Protein AF-A0A925H0W7-F1 (afdb_monomer_lite)

pLDDT: mean 87.26, std 15.03, range [43.72, 96.75]

Foldseek 3Di:
DDPVLVVLLVVLLVVLLVDDVVCSVVSLCVSCPPPVVSSVSNVVSNVVVVVVVVVVVVVVPD

Radius of gyration: 13.05 Å; chains: 1; bounding box: 32×21×36 Å

Structure (mmCIF, N/CA/C/O backbone):
data_AF-A0A925H0W7-F1
#
_entry.id   AF-A0A925H0W7-F1
#
loop_
_atom_site.group_PDB
_atom_site.id
_atom_site.type_symbol
_atom_site.label_atom_id
_atom_site.label_alt_id
_atom_site.label_comp_id
_atom_site.label_asym_id
_atom_site.label_entity_id
_atom_site.label_seq_id
_atom_site.pdbx_PDB_ins_code
_atom_site.Cartn_x
_atom_site.Cartn_y
_atom_site.Cartn_z
_atom_site.occupancy
_atom_site.B_iso_or_equiv
_atom_site.auth_seq_id
_atom_site.auth_comp_id
_atom_site.auth_asym_id
_atom_site.auth_atom_id
_atom_site.pdbx_PDB_model_num
ATOM 1 N N . MET A 1 1 ? -3.355 11.448 11.625 1.00 75.31 1 MET A N 1
ATOM 2 C CA . MET A 1 1 ? -2.701 10.124 11.543 1.00 75.31 1 MET A CA 1
ATOM 3 C C . MET A 1 1 ? -2.035 9.841 12.881 1.00 75.31 1 MET A C 1
ATOM 5 O O . MET A 1 1 ? -1.391 10.746 13.396 1.00 75.31 1 MET A O 1
ATOM 9 N N . THR A 1 2 ? -2.234 8.660 13.472 1.00 92.25 2 THR A N 1
ATOM 10 C CA . THR A 1 2 ? -1.571 8.291 14.736 1.00 92.25 2 THR A CA 1
ATOM 11 C C . THR A 1 2 ? -0.149 7.772 14.472 1.00 92.25 2 THR A C 1
ATOM 13 O O . THR A 1 2 ? 0.124 7.326 13.350 1.00 92.25 2 THR A O 1
ATOM 16 N N . PRO A 1 3 ? 0.765 7.814 15.459 1.00 92.75 3 PRO A N 1
ATOM 17 C CA . PRO A 1 3 ? 2.120 7.279 15.310 1.00 92.75 3 PRO A CA 1
ATOM 18 C C . PRO A 1 3 ? 2.149 5.805 14.883 1.00 92.75 3 PRO A C 1
ATOM 20 O O . PRO A 1 3 ? 2.964 5.421 14.047 1.00 92.75 3 PRO A O 1
ATOM 23 N N . GLU A 1 4 ? 1.221 4.996 15.390 1.00 93.75 4 GLU A N 1
ATOM 24 C CA . GLU A 1 4 ? 1.114 3.563 15.098 1.00 93.75 4 GLU A CA 1
ATOM 25 C C . GLU A 1 4 ? 0.703 3.335 13.642 1.00 93.75 4 GLU A C 1
ATOM 27 O O . GLU A 1 4 ? 1.289 2.506 12.944 1.00 93.75 4 GLU A O 1
ATOM 32 N N . ARG A 1 5 ? -0.260 4.128 13.149 1.00 93.12 5 ARG A N 1
ATOM 33 C CA . ARG A 1 5 ? -0.684 4.087 11.745 1.00 93.12 5 ARG A CA 1
ATOM 34 C C . ARG A 1 5 ? 0.469 4.472 10.823 1.00 93.12 5 ARG A C 1
ATOM 36 O O . ARG A 1 5 ? 0.712 3.790 9.833 1.00 93.12 5 ARG A O 1
ATOM 43 N N . TRP A 1 6 ? 1.213 5.521 11.170 1.00 94.19 6 TRP A N 1
ATOM 44 C CA . TRP A 1 6 ? 2.381 5.934 10.393 1.00 94.19 6 TRP A CA 1
ATOM 45 C C . TRP A 1 6 ? 3.486 4.874 10.381 1.00 94.19 6 TRP A C 1
ATOM 47 O O . TRP A 1 6 ? 4.108 4.634 9.347 1.00 94.19 6 TRP A O 1
ATOM 57 N N . GLN A 1 7 ? 3.726 4.213 11.513 1.00 95.81 7 GLN A N 1
ATOM 58 C CA . GLN A 1 7 ? 4.707 3.136 11.596 1.00 95.81 7 GLN A CA 1
ATOM 59 C C . GLN A 1 7 ? 4.334 1.970 10.676 1.00 95.81 7 GLN A C 1
ATOM 61 O O . GLN A 1 7 ? 5.177 1.511 9.907 1.00 95.81 7 GLN A O 1
ATOM 66 N N . ARG A 1 8 ? 3.057 1.572 10.679 1.00 95.44 8 ARG A N 1
ATOM 67 C CA . ARG A 1 8 ? 2.546 0.515 9.804 1.00 95.44 8 ARG A CA 1
ATOM 68 C C . ARG A 1 8 ? 2.699 0.860 8.322 1.00 95.44 8 ARG A C 1
ATOM 70 O O . ARG A 1 8 ? 3.161 0.031 7.548 1.00 95.44 8 ARG A O 1
ATOM 77 N N . ILE A 1 9 ? 2.367 2.093 7.937 1.00 95.75 9 ILE A N 1
ATOM 78 C CA . ILE A 1 9 ? 2.521 2.576 6.556 1.00 95.75 9 ILE A CA 1
ATOM 79 C C . ILE A 1 9 ? 3.983 2.485 6.106 1.00 95.75 9 ILE A C 1
ATOM 81 O O . ILE A 1 9 ? 4.250 1.994 5.013 1.00 95.75 9 ILE A O 1
ATOM 85 N N . LYS A 1 10 ? 4.939 2.896 6.950 1.00 95.56 10 LYS A N 1
ATOM 86 C CA . LYS A 1 10 ? 6.375 2.808 6.630 1.00 95.56 10 LYS A CA 1
ATOM 87 C C . LYS A 1 10 ? 6.858 1.368 6.453 1.00 95.56 10 LYS A C 1
ATOM 89 O O . LYS A 1 10 ? 7.645 1.109 5.549 1.00 95.56 10 LYS A O 1
ATOM 94 N N . GLU A 1 11 ? 6.406 0.442 7.297 1.00 96.75 11 GLU A N 1
ATOM 95 C CA . GLU A 1 11 ? 6.742 -0.985 7.172 1.00 96.75 11 GLU A CA 1
ATOM 96 C C . GLU A 1 11 ? 6.253 -1.558 5.839 1.00 96.75 11 GLU A C 1
ATOM 98 O O . GLU A 1 11 ? 7.016 -2.201 5.121 1.00 96.75 11 GLU A O 1
ATOM 103 N N . LEU A 1 12 ? 4.994 -1.281 5.488 1.00 96.69 12 LEU A N 1
ATOM 104 C CA . LEU A 1 12 ? 4.396 -1.742 4.236 1.00 96.69 12 LEU A CA 1
ATOM 105 C C . LEU A 1 12 ? 5.051 -1.099 3.015 1.00 96.69 12 LEU A C 1
ATOM 107 O O . LEU A 1 12 ? 5.280 -1.782 2.023 1.00 96.69 12 LEU A O 1
ATOM 111 N N . PHE A 1 13 ? 5.389 0.187 3.096 1.00 96.62 13 PHE A N 1
ATOM 112 C CA . PHE A 1 13 ? 6.123 0.886 2.049 1.00 96.62 13 PHE A CA 1
ATOM 113 C C . PHE A 1 13 ? 7.488 0.239 1.787 1.00 96.62 13 PHE A C 1
ATOM 115 O O . PHE A 1 13 ? 7.760 -0.129 0.646 1.00 96.62 13 PHE A O 1
ATOM 122 N N . HIS A 1 14 ? 8.317 0.036 2.820 1.00 96.31 14 HIS A N 1
ATOM 123 C CA . HIS A 1 14 ? 9.631 -0.597 2.649 1.00 96.31 14 HIS A CA 1
ATOM 124 C C . HIS A 1 14 ? 9.510 -2.018 2.086 1.00 96.31 14 HIS A C 1
ATOM 126 O O . HIS A 1 14 ? 10.183 -2.355 1.116 1.00 96.31 14 HIS A O 1
ATOM 132 N N . ALA A 1 15 ? 8.584 -2.819 2.619 1.00 96.44 15 ALA A N 1
ATOM 133 C CA . ALA A 1 15 ? 8.341 -4.167 2.114 1.00 96.44 15 ALA A CA 1
ATOM 134 C C . ALA A 1 15 ? 7.814 -4.181 0.666 1.00 96.44 15 ALA A C 1
ATOM 136 O O . ALA A 1 15 ? 8.059 -5.140 -0.062 1.00 96.44 15 ALA A O 1
ATOM 137 N N . ALA A 1 16 ? 7.087 -3.147 0.232 1.00 96.44 16 ALA A N 1
ATOM 138 C CA . ALA A 1 16 ? 6.613 -3.030 -1.143 1.00 96.44 16 ALA A CA 1
ATOM 139 C C . ALA A 1 16 ? 7.744 -2.641 -2.107 1.00 96.44 16 ALA A C 1
ATOM 141 O O . ALA A 1 16 ? 7.870 -3.251 -3.166 1.00 96.44 16 ALA A O 1
ATOM 142 N N . ILE A 1 17 ? 8.593 -1.666 -1.771 1.00 94.75 17 ILE A N 1
ATOM 143 C CA . ILE A 1 17 ? 9.661 -1.227 -2.689 1.00 94.75 17 ILE A CA 1
ATOM 144 C C . ILE A 1 17 ? 10.744 -2.297 -2.901 1.00 94.75 17 ILE A C 1
ATOM 146 O O . ILE A 1 17 ? 11.314 -2.357 -3.988 1.00 94.75 17 ILE A O 1
ATOM 150 N N . GLU A 1 18 ? 10.959 -3.193 -1.931 1.00 94.69 18 GLU A N 1
ATOM 151 C CA . GLU A 1 18 ? 11.850 -4.360 -2.064 1.00 94.69 18 GLU A CA 1
ATOM 152 C C . GLU A 1 18 ? 11.322 -5.428 -3.040 1.00 94.69 18 GLU A C 1
ATOM 154 O O . GLU A 1 18 ? 12.063 -6.317 -3.459 1.00 94.69 18 GLU A O 1
ATOM 159 N N . ARG A 1 19 ? 10.041 -5.352 -3.417 1.00 94.38 19 ARG A N 1
ATOM 160 C CA . ARG A 1 19 ? 9.390 -6.286 -4.343 1.00 94.38 19 ARG A CA 1
ATOM 161 C C . ARG A 1 19 ? 9.408 -5.778 -5.772 1.00 94.38 19 ARG A C 1
ATOM 163 O O . ARG A 1 19 ? 9.457 -4.569 -6.017 1.00 94.38 19 ARG A O 1
ATOM 170 N N . ALA A 1 20 ? 9.279 -6.706 -6.721 1.00 93.06 20 ALA A N 1
ATOM 171 C CA . ALA A 1 20 ? 9.105 -6.351 -8.122 1.00 93.06 20 ALA A CA 1
ATOM 172 C C . ALA A 1 20 ? 7.789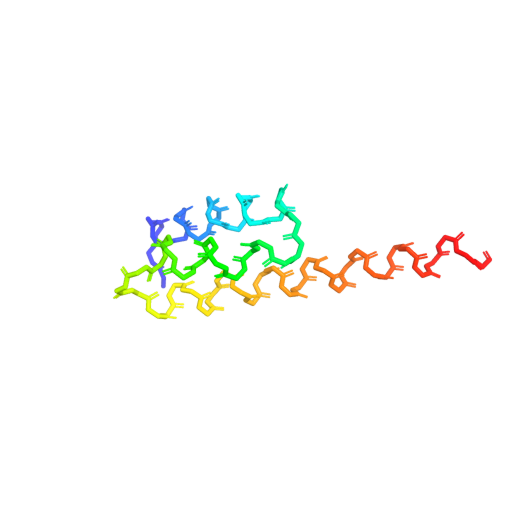 -5.570 -8.319 1.00 93.06 20 ALA A C 1
ATOM 174 O O . ALA A 1 20 ? 6.794 -5.908 -7.672 1.00 93.06 20 ALA A O 1
ATOM 175 N N . PRO A 1 21 ? 7.723 -4.585 -9.239 1.00 90.88 21 PRO A N 1
ATOM 176 C CA . PR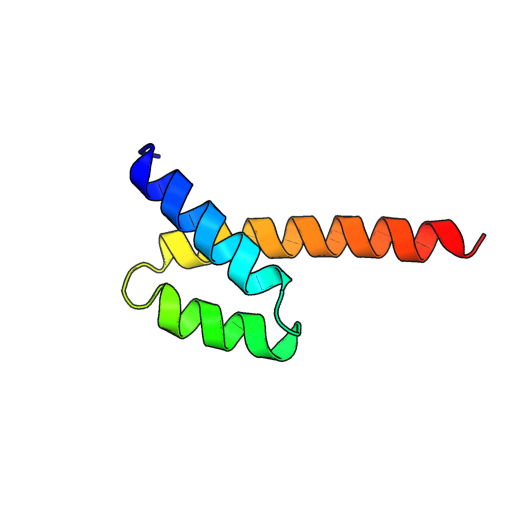O A 1 21 ? 6.528 -3.758 -9.446 1.00 90.88 21 PRO A CA 1
ATOM 177 C C . PRO A 1 21 ? 5.228 -4.554 -9.634 1.00 90.88 21 PRO A C 1
ATOM 179 O O . PRO A 1 21 ? 4.180 -4.171 -9.119 1.00 90.88 21 PRO A O 1
ATOM 182 N N . ALA A 1 22 ? 5.304 -5.706 -10.308 1.00 91.44 22 ALA A N 1
ATOM 183 C CA . ALA A 1 22 ? 4.161 -6.591 -10.527 1.00 91.44 22 ALA A CA 1
ATOM 184 C C . ALA A 1 22 ? 3.628 -7.254 -9.238 1.00 91.44 22 ALA A C 1
ATOM 186 O O . ALA A 1 22 ? 2.438 -7.546 -9.148 1.00 91.44 22 ALA A O 1
ATOM 187 N N . GLU A 1 23 ? 4.481 -7.473 -8.234 1.00 94.50 23 GLU A N 1
ATOM 188 C CA . GLU A 1 23 ? 4.125 -8.133 -6.969 1.00 94.50 23 GLU A CA 1
ATOM 189 C C . GLU A 1 23 ? 3.609 -7.147 -5.914 1.00 94.50 23 GLU A C 1
ATOM 191 O O . GLU A 1 23 ? 2.859 -7.533 -5.016 1.00 94.50 23 GLU A O 1
ATOM 196 N N . ARG A 1 24 ? 3.975 -5.861 -6.026 1.00 94.50 24 ARG A N 1
ATOM 197 C CA . ARG A 1 24 ? 3.615 -4.806 -5.061 1.00 94.50 24 ARG A CA 1
ATOM 198 C C . ARG A 1 24 ? 2.114 -4.722 -4.838 1.00 94.50 24 ARG A C 1
ATOM 200 O O . ARG A 1 24 ? 1.664 -4.627 -3.702 1.00 94.50 24 ARG A O 1
ATOM 207 N N . ARG A 1 25 ? 1.334 -4.795 -5.919 1.00 92.38 25 ARG A N 1
ATOM 208 C CA . ARG A 1 25 ? -0.124 -4.679 -5.844 1.00 92.38 25 ARG A CA 1
ATOM 209 C C . ARG A 1 25 ? -0.759 -5.836 -5.076 1.00 92.38 25 ARG A C 1
ATOM 211 O O . ARG A 1 25 ? -1.555 -5.582 -4.183 1.00 92.38 25 ARG A O 1
ATOM 218 N N . ALA A 1 26 ? -0.372 -7.073 -5.383 1.00 94.81 26 ALA A N 1
ATOM 219 C CA . ALA A 1 26 ? -0.874 -8.252 -4.677 1.00 94.81 26 ALA A CA 1
ATOM 220 C C . ALA A 1 26 ? -0.468 -8.230 -3.194 1.00 94.81 26 ALA A C 1
ATOM 222 O O . ALA A 1 26 ? -1.292 -8.472 -2.317 1.00 94.81 26 ALA A O 1
ATOM 223 N N . PHE A 1 27 ? 0.775 -7.837 -2.906 1.00 96.38 27 PHE A N 1
ATOM 224 C CA . PHE A 1 27 ? 1.251 -7.673 -1.535 1.00 96.38 27 PHE A CA 1
ATOM 225 C C . PHE A 1 27 ? 0.431 -6.640 -0.745 1.00 96.38 27 PHE A C 1
ATOM 227 O O . PHE A 1 27 ? 0.041 -6.907 0.389 1.00 96.38 27 PHE A O 1
ATOM 234 N N . LEU A 1 28 ? 0.149 -5.468 -1.325 1.00 95.38 28 LEU A N 1
ATOM 235 C CA . LEU A 1 28 ? -0.633 -4.427 -0.652 1.00 95.38 28 LEU A CA 1
ATOM 236 C C . LEU A 1 28 ? -2.110 -4.810 -0.499 1.00 95.38 28 LEU A C 1
ATOM 238 O O . LEU A 1 28 ? -2.711 -4.439 0.509 1.00 95.38 28 LEU A O 1
ATOM 242 N N . ASP A 1 29 ? -2.674 -5.572 -1.440 1.00 95.25 29 ASP A N 1
ATOM 243 C CA . ASP A 1 29 ? -4.030 -6.127 -1.3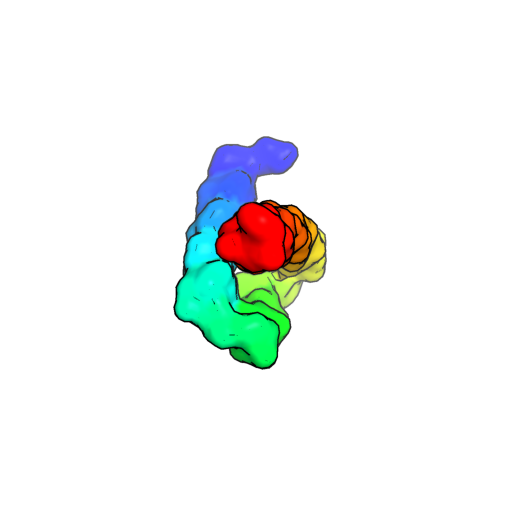29 1.00 95.25 29 ASP A CA 1
ATOM 244 C C . ASP A 1 29 ? -4.158 -7.035 -0.100 1.00 95.25 29 ASP A C 1
ATOM 246 O O . ASP A 1 29 ? -5.105 -6.900 0.677 1.00 95.25 29 ASP A O 1
ATOM 250 N N . GLU A 1 30 ? -3.187 -7.926 0.102 1.00 95.94 30 GLU A N 1
ATOM 251 C CA . GLU A 1 30 ? -3.159 -8.845 1.242 1.00 95.94 30 GLU A CA 1
ATOM 252 C C . GLU A 1 30 ? -2.828 -8.123 2.554 1.00 95.94 30 GLU A C 1
ATOM 254 O O . GLU A 1 30 ? -3.509 -8.300 3.565 1.00 95.94 30 GLU A O 1
ATOM 259 N N . ALA A 1 31 ? -1.797 -7.276 2.552 1.00 94.75 31 ALA A N 1
ATOM 260 C CA . ALA A 1 31 ? -1.285 -6.646 3.765 1.00 94.75 31 ALA A CA 1
ATOM 261 C C . ALA A 1 31 ? -2.187 -5.523 4.305 1.00 94.75 31 ALA A C 1
ATOM 263 O O . ALA A 1 31 ? -2.166 -5.250 5.508 1.00 94.75 31 ALA A O 1
ATOM 264 N N . CYS A 1 32 ? -2.980 -4.891 3.432 1.00 94.94 32 CYS A N 1
ATOM 265 C CA . CYS A 1 32 ? -3.966 -3.867 3.789 1.00 94.94 32 CYS A CA 1
ATOM 266 C C . CYS A 1 32 ? -5.406 -4.405 3.757 1.00 94.94 32 CYS A C 1
ATOM 268 O O . CYS A 1 32 ? -6.352 -3.615 3.677 1.00 94.94 32 CYS A O 1
ATOM 270 N N . ALA A 1 33 ? -5.603 -5.728 3.790 1.00 92.81 33 ALA A N 1
ATOM 271 C CA . ALA A 1 33 ? -6.933 -6.324 3.780 1.00 92.81 33 ALA A CA 1
ATOM 272 C C . ALA A 1 33 ? -7.791 -5.753 4.926 1.00 92.81 33 ALA A C 1
ATOM 274 O O . ALA A 1 33 ? -7.474 -5.903 6.105 1.00 92.81 33 ALA A O 1
ATOM 275 N N . GLY A 1 34 ? -8.882 -5.068 4.569 1.00 90.75 34 GLY A N 1
ATOM 276 C CA . GLY A 1 34 ? -9.778 -4.406 5.524 1.00 90.75 34 GLY A CA 1
ATOM 277 C C . GLY A 1 34 ? -9.447 -2.943 5.856 1.00 90.75 34 GLY A C 1
ATOM 278 O O . GLY A 1 34 ? -10.265 -2.298 6.506 1.00 90.75 34 GLY A O 1
ATOM 279 N N . ASP A 1 35 ? -8.331 -2.381 5.374 1.00 94.31 35 ASP A N 1
ATOM 280 C CA . ASP A 1 35 ? -8.000 -0.949 5.495 1.00 94.31 35 ASP A CA 1
ATOM 281 C C . ASP A 1 35 ? -7.599 -0.364 4.128 1.00 94.31 35 ASP A C 1
ATOM 283 O O . ASP A 1 35 ? -6.426 -0.177 3.794 1.00 94.31 35 ASP A O 1
ATOM 287 N N . ALA A 1 36 ? -8.615 -0.048 3.320 1.00 93.19 36 ALA A N 1
ATOM 288 C CA . ALA A 1 36 ? -8.429 0.559 2.002 1.00 93.19 36 ALA A CA 1
ATOM 289 C C . ALA A 1 36 ? -7.742 1.935 2.069 1.00 93.19 36 ALA A C 1
ATOM 291 O O . ALA A 1 36 ? -7.040 2.316 1.136 1.00 93.19 36 ALA A O 1
ATOM 292 N N . GLN A 1 37 ? -7.904 2.673 3.171 1.00 93.44 37 GLN A N 1
ATOM 293 C CA . GLN A 1 37 ? -7.250 3.968 3.333 1.00 93.44 37 GLN A CA 1
ATOM 294 C C . GLN A 1 37 ? -5.738 3.792 3.529 1.00 93.44 37 GLN A C 1
ATOM 296 O O . GLN A 1 37 ? -4.957 4.528 2.931 1.00 93.44 37 GLN A O 1
ATOM 301 N N . MET A 1 38 ? -5.316 2.804 4.325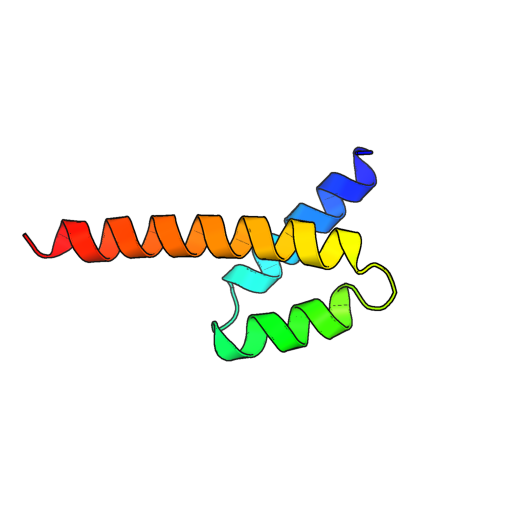 1.00 94.94 38 MET A N 1
ATOM 302 C CA . MET A 1 38 ? -3.899 2.480 4.515 1.00 94.94 38 MET A CA 1
ATOM 303 C C . MET A 1 38 ? -3.258 2.045 3.201 1.00 94.94 38 MET A C 1
ATOM 305 O O . MET A 1 38 ? -2.161 2.498 2.881 1.00 94.94 38 MET A O 1
ATOM 309 N N . ARG A 1 39 ? -3.970 1.239 2.406 1.00 95.69 39 ARG A N 1
ATOM 310 C CA . ARG A 1 39 ? -3.529 0.866 1.060 1.00 95.69 39 ARG A CA 1
ATOM 311 C C . ARG A 1 39 ? -3.230 2.097 0.208 1.00 95.69 39 ARG A C 1
ATOM 313 O O . ARG A 1 39 ? -2.134 2.199 -0.329 1.00 95.69 39 ARG A O 1
ATOM 320 N N . THR A 1 40 ? -4.170 3.037 0.109 1.00 95.50 40 THR A N 1
ATOM 321 C CA . THR A 1 40 ? -3.988 4.254 -0.696 1.00 95.50 40 THR A CA 1
ATOM 322 C C . THR A 1 40 ? -2.820 5.109 -0.201 1.00 95.50 40 THR A C 1
ATOM 324 O O . THR A 1 40 ? -2.065 5.651 -1.010 1.00 95.50 40 THR A O 1
ATOM 327 N N . GLU A 1 41 ? -2.639 5.217 1.118 1.00 96.06 41 GLU A N 1
ATOM 328 C CA . GLU A 1 41 ? -1.507 5.940 1.710 1.00 96.06 41 GLU A CA 1
ATOM 329 C C . GLU A 1 41 ? -0.167 5.295 1.310 1.00 96.06 41 GLU A C 1
ATOM 331 O O . GLU A 1 41 ? 0.746 6.001 0.879 1.00 96.06 41 GLU A O 1
ATOM 336 N N . VAL A 1 42 ? -0.059 3.963 1.367 1.00 96.38 42 VAL A N 1
ATOM 337 C CA . VAL A 1 42 ? 1.158 3.237 0.963 1.00 96.38 42 VAL A CA 1
ATOM 338 C C . VAL A 1 42 ? 1.385 3.307 -0.551 1.00 96.38 42 VAL A C 1
ATOM 340 O O . VAL A 1 42 ? 2.500 3.598 -0.978 1.00 96.38 42 VAL A O 1
ATOM 343 N N . GLU A 1 43 ? 0.350 3.109 -1.372 1.00 95.56 43 GLU A N 1
ATOM 344 C CA . GLU A 1 43 ? 0.434 3.211 -2.839 1.00 95.56 43 GLU A CA 1
ATOM 345 C C . GLU A 1 43 ? 0.915 4.603 -3.282 1.00 95.56 43 GLU A C 1
ATOM 347 O O . GLU A 1 43 ? 1.734 4.713 -4.193 1.00 95.56 43 GLU A O 1
ATOM 352 N N . THR A 1 44 ? 0.483 5.665 -2.593 1.00 95.25 44 THR A N 1
ATOM 353 C CA . THR A 1 44 ? 0.942 7.039 -2.860 1.00 95.25 44 THR A CA 1
ATOM 354 C C . THR A 1 44 ? 2.444 7.199 -2.609 1.00 95.25 44 THR A C 1
ATOM 356 O O . THR A 1 44 ? 3.134 7.845 -3.400 1.00 95.25 44 THR A O 1
ATOM 359 N N . LEU A 1 45 ? 2.964 6.606 -1.528 1.00 95.06 45 LEU A N 1
ATOM 360 C CA . LEU A 1 45 ? 4.395 6.642 -1.211 1.00 95.06 45 LEU A CA 1
ATOM 361 C C . LEU A 1 45 ? 5.216 5.815 -2.203 1.00 95.06 45 LEU A C 1
ATOM 363 O O . LEU A 1 45 ? 6.253 6.282 -2.668 1.00 95.06 45 LEU A O 1
ATOM 367 N N . VAL A 1 46 ? 4.736 4.625 -2.572 1.00 94.25 46 VAL A N 1
ATOM 368 C CA . VAL A 1 46 ? 5.385 3.778 -3.586 1.00 94.25 46 VAL A CA 1
ATOM 369 C C . VAL A 1 46 ? 5.464 4.514 -4.924 1.00 94.25 46 VAL A C 1
ATOM 371 O O . VAL A 1 46 ? 6.548 4.622 -5.489 1.00 94.25 46 VAL A O 1
ATOM 374 N N . ALA A 1 47 ? 4.365 5.116 -5.383 1.00 92.75 47 ALA A N 1
ATOM 375 C CA . ALA A 1 47 ? 4.343 5.882 -6.629 1.00 92.75 47 ALA A CA 1
ATOM 376 C C . ALA A 1 47 ? 5.218 7.150 -6.576 1.00 92.75 47 ALA A C 1
ATOM 378 O O . ALA A 1 47 ? 5.704 7.628 -7.600 1.00 92.75 47 ALA A O 1
ATOM 379 N N . ALA A 1 48 ? 5.410 7.757 -5.401 1.00 92.44 48 ALA A N 1
ATOM 380 C CA . ALA A 1 48 ? 6.377 8.842 -5.237 1.00 92.44 48 ALA A CA 1
ATOM 381 C C . ALA A 1 48 ? 7.821 8.338 -5.381 1.00 92.44 48 ALA A C 1
ATOM 383 O O . ALA A 1 48 ? 8.590 8.941 -6.123 1.00 92.44 48 ALA A O 1
ATOM 384 N N . HIS A 1 49 ? 8.154 7.210 -4.750 1.00 90.19 49 HIS A N 1
ATOM 385 C CA . HIS A 1 49 ? 9.478 6.595 -4.839 1.00 90.19 49 HIS A CA 1
ATOM 386 C C . HIS A 1 49 ? 9.825 6.130 -6.261 1.00 90.19 49 HIS A C 1
ATOM 388 O O . HIS A 1 49 ? 10.940 6.346 -6.726 1.00 90.19 49 HIS A O 1
ATOM 394 N N . GLU A 1 50 ? 8.868 5.541 -6.982 1.00 87.69 50 GLU A N 1
ATOM 395 C CA . GLU A 1 50 ? 9.058 5.132 -8.380 1.00 87.69 50 GLU A CA 1
ATOM 396 C C . GLU A 1 50 ? 9.389 6.332 -9.275 1.00 87.69 50 GLU A C 1
ATOM 398 O O . GLU A 1 50 ? 10.355 6.276 -10.029 1.00 87.69 50 GLU A O 1
ATOM 403 N N . ARG A 1 51 ? 8.673 7.452 -9.115 1.00 86.75 51 ARG A N 1
ATOM 404 C CA . ARG A 1 51 ? 8.951 8.691 -9.862 1.00 86.75 51 ARG A CA 1
ATOM 405 C C . ARG A 1 51 ? 10.329 9.283 -9.551 1.00 86.75 51 ARG A C 1
ATOM 407 O O . ARG A 1 51 ? 10.952 9.869 -10.434 1.00 86.75 51 ARG A O 1
ATOM 414 N N . GLU A 1 52 ? 10.807 9.157 -8.312 1.00 79.31 52 GLU A N 1
ATOM 415 C CA . GLU A 1 52 ? 12.170 9.564 -7.937 1.00 79.31 52 GLU A CA 1
ATOM 416 C C . GLU A 1 52 ? 13.233 8.650 -8.568 1.00 79.31 52 GLU A C 1
ATOM 418 O O . GLU A 1 52 ? 14.250 9.144 -9.056 1.00 79.31 52 GLU A O 1
ATOM 423 N N . GLY A 1 53 ? 12.983 7.337 -8.620 1.00 68.25 53 GLY A N 1
ATOM 424 C CA . GLY A 1 53 ? 13.845 6.372 -9.310 1.00 68.25 53 GLY A CA 1
ATOM 425 C C . GLY A 1 53 ? 13.922 6.623 -10.819 1.00 68.25 53 GLY A C 1
ATOM 426 O O . GLY A 1 53 ? 15.016 6.69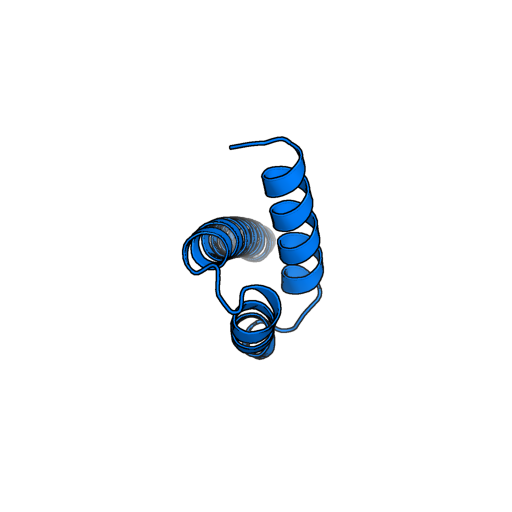5 -11.374 1.00 68.25 53 GLY A O 1
ATOM 427 N N . GLU A 1 54 ? 12.779 6.873 -11.466 1.00 64.25 54 GLU A N 1
ATOM 428 C CA . GLU A 1 54 ? 12.705 7.223 -12.893 1.00 64.25 54 GLU A CA 1
ATOM 429 C C . GLU A 1 54 ? 13.487 8.504 -13.226 1.00 64.25 54 GLU A C 1
ATOM 431 O O . GLU A 1 54 ? 14.098 8.607 -14.293 1.00 64.25 54 GLU A O 1
ATOM 436 N N . PHE A 1 55 ? 13.509 9.485 -12.315 1.00 59.50 55 PHE A N 1
ATOM 437 C CA . PHE A 1 55 ? 14.293 10.707 -12.495 1.00 59.50 55 PHE A CA 1
ATOM 438 C C . PHE A 1 55 ? 15.805 10.436 -12.468 1.00 59.50 55 PHE A C 1
ATOM 440 O O . PHE A 1 55 ? 16.542 11.014 -13.268 1.00 59.50 55 PHE A O 1
ATOM 447 N N . LEU A 1 56 ? 16.272 9.554 -11.579 1.00 58.09 56 LEU A N 1
ATOM 448 C CA . LEU A 1 56 ? 17.689 9.196 -11.475 1.00 58.09 56 LEU A CA 1
ATOM 449 C C . LEU A 1 56 ? 18.152 8.329 -12.656 1.00 58.09 56 LEU A C 1
ATOM 451 O O . LEU A 1 56 ? 19.214 8.602 -13.219 1.00 58.09 56 LEU A O 1
ATOM 455 N N . ASP A 1 57 ? 17.331 7.373 -13.095 1.00 54.84 57 ASP A N 1
ATOM 456 C CA . ASP A 1 57 ? 17.612 6.555 -14.283 1.00 54.84 57 ASP A CA 1
ATOM 457 C C . ASP A 1 57 ? 17.597 7.393 -15.576 1.00 54.84 57 AS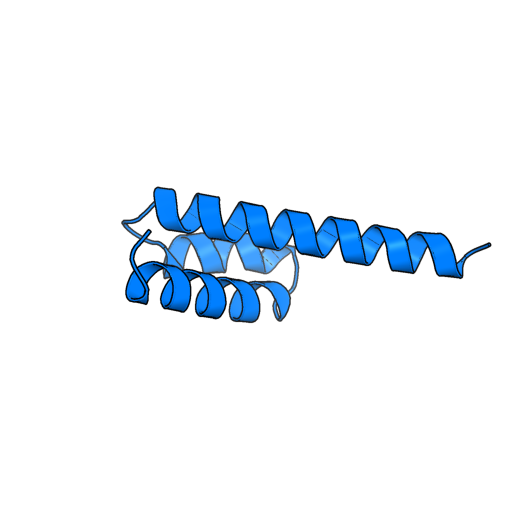P A C 1
ATOM 459 O O . ASP A 1 57 ? 18.407 7.177 -16.479 1.00 54.84 57 ASP A O 1
ATOM 463 N N . GLY A 1 58 ? 16.732 8.411 -15.656 1.00 49.28 58 GLY A N 1
ATOM 464 C CA . GLY A 1 58 ? 16.685 9.349 -16.781 1.00 49.28 58 GLY A CA 1
ATOM 465 C C . GLY A 1 58 ? 17.816 10.389 -16.798 1.00 49.28 58 GLY A C 1
ATOM 466 O O . GLY A 1 58 ? 18.197 10.861 -17.872 1.00 49.28 58 GLY A O 1
ATOM 467 N N . ALA A 1 59 ? 18.369 10.755 -15.636 1.00 52.94 59 ALA A N 1
ATOM 468 C CA . ALA A 1 59 ? 19.444 11.744 -15.518 1.00 52.94 59 ALA A CA 1
ATOM 469 C C . ALA A 1 59 ? 20.845 11.156 -15.763 1.00 52.94 59 ALA A C 1
ATOM 471 O O . ALA A 1 59 ? 21.732 11.879 -16.210 1.00 52.94 59 ALA A O 1
ATOM 472 N N . ALA A 1 60 ? 21.043 9.855 -15.528 1.00 47.94 60 ALA A N 1
ATOM 473 C CA . ALA A 1 60 ? 22.313 9.169 -15.785 1.00 47.94 60 ALA A CA 1
ATOM 474 C C . ALA A 1 60 ? 22.577 8.873 -17.280 1.00 47.94 60 ALA A C 1
ATOM 476 O O . ALA A 1 60 ? 23.662 8.414 -17.632 1.00 47.94 60 ALA A O 1
ATOM 477 N N . ALA A 1 61 ? 21.610 9.146 -18.163 1.00 47.84 61 ALA A N 1
ATOM 478 C CA . ALA A 1 61 ? 21.694 8.890 -19.603 1.00 47.84 61 ALA A CA 1
ATOM 479 C C . ALA A 1 61 ? 21.923 10.152 -20.470 1.00 47.84 61 ALA A C 1
ATOM 481 O O . ALA A 1 61 ? 21.618 10.125 -21.665 1.00 47.84 61 ALA A O 1
ATOM 482 N N . ARG A 1 62 ? 22.438 11.258 -19.910 1.00 43.72 62 ARG A N 1
ATOM 483 C CA . ARG A 1 62 ? 22.764 12.482 -20.670 1.00 43.72 62 ARG A CA 1
ATOM 484 C C . ARG A 1 62 ? 24.212 12.921 -20.544 1.00 43.72 62 ARG A C 1
ATOM 486 O O . ARG A 1 62 ? 24.728 12.930 -19.409 1.00 43.72 62 ARG A O 1
#

Sequence (62 aa):
MTPERWQRIKELFHAAIERAPAERRAFLDEACAGDAQMRTEVETLVAAHEREGEFLDGAAAR

Secondary structure (DSSP, 8-state):
--HHHHHHHHHHHHHHHTS-HHHHHHHHHHHTTT-HHHHHHHHHHHHHHHHHHHHHHHHTT-